Protein AF-A0A453FKG0-F1 (afdb_monomer_lite)

Organism: Aegilops tauschii subsp. strangulata (NCBI:txid200361)

Radius of gyration: 19.41 Å; chains: 1; bounding box: 55×29×34 Å

pLDDT: mean 84.6, std 13.5, range [52.47, 97.81]

Sequence (82 aa):
LPPQDLGHDRFVHFMKHDHGEGFRGVQCFREGCLIFLGVPLDLRNTENLRAAVNTFGKFHHWISDDPYLVRSVIFASFPEDI

Secondary structure (DSSP, 8-state):
-PPEE-STT-EE----GGGSTT---S---SEEEEEEES--TTT-SHHHHHHHHTTTSEEEEE-TT-S-TTEEEEEEE-PPP-

Foldseek 3Di:
DPWDDPDPPDTDDDDDPCGDVVRDPPPDQQKDKDKDFPQPPVQPDDVNVQVVCVVFWGWDDWDSPPPPSRIIITITGGDDDD

Structure (mmCIF, N/CA/C/O backbone):
data_AF-A0A453FKG0-F1
#
_entry.id   AF-A0A453FKG0-F1
#
loop_
_atom_site.group_PDB
_atom_site.id
_atom_site.type_symbol
_atom_site.label_atom_id
_atom_site.label_alt_id
_atom_site.label_comp_id
_atom_site.label_asym_id
_atom_site.label_entity_id
_atom_site.label_seq_id
_atom_site.pdbx_PDB_ins_code
_atom_site.Cartn_x
_atom_site.Cartn_y
_atom_site.Cartn_z
_atom_site.occupancy
_atom_site.B_iso_or_equiv
_atom_site.auth_seq_id
_atom_site.auth_comp_id
_atom_site.auth_asym_id
_atom_site.auth_atom_id
_atom_site.pdbx_PDB_model_num
ATOM 1 N N . LEU A 1 1 ? -30.511 2.822 12.020 1.00 68.56 1 LEU A N 1
ATOM 2 C CA . LEU A 1 1 ? -31.888 3.136 11.550 1.00 68.56 1 LEU A CA 1
ATOM 3 C C . LEU A 1 1 ? -32.825 2.061 12.087 1.00 68.56 1 LEU A C 1
ATOM 5 O O . LEU A 1 1 ? -32.319 0.977 12.340 1.00 68.56 1 LEU A O 1
ATOM 9 N N . PRO A 1 2 ? -34.129 2.308 12.298 1.00 80.69 2 PRO A N 1
ATOM 10 C CA . PRO A 1 2 ? -35.044 1.226 12.669 1.00 80.69 2 PRO A CA 1
ATOM 11 C C . PRO A 1 2 ? -35.025 0.110 11.600 1.00 80.69 2 PRO A C 1
ATOM 13 O O . PRO A 1 2 ? -34.787 0.423 10.427 1.00 80.69 2 PRO A O 1
ATOM 16 N N . PRO A 1 3 ? -35.217 -1.173 11.974 1.00 86.75 3 PRO A N 1
ATOM 17 C CA . PRO A 1 3 ? -35.309 -2.270 11.010 1.00 86.75 3 PRO A CA 1
ATOM 18 C C . PRO A 1 3 ? -36.384 -1.985 9.954 1.00 86.75 3 PRO A C 1
ATOM 20 O O . PRO A 1 3 ? -37.487 -1.564 10.297 1.00 86.75 3 PRO A O 1
ATOM 23 N N . GLN A 1 4 ? -36.060 -2.202 8.680 1.00 89.25 4 GLN A N 1
ATOM 24 C CA . GLN A 1 4 ? -37.027 -2.118 7.588 1.00 89.25 4 GLN A CA 1
ATOM 25 C C . GLN A 1 4 ? -37.579 -3.512 7.293 1.00 89.25 4 GLN A C 1
ATOM 27 O O . GLN A 1 4 ? -36.817 -4.470 7.152 1.00 89.25 4 GLN A O 1
ATOM 32 N N . ASP A 1 5 ? -38.901 -3.615 7.216 1.00 91.50 5 ASP A N 1
ATOM 33 C CA . ASP A 1 5 ? -39.611 -4.857 6.922 1.00 91.50 5 ASP A CA 1
ATOM 34 C C . ASP A 1 5 ? -39.516 -5.200 5.424 1.00 91.50 5 ASP A C 1
ATOM 36 O O . ASP A 1 5 ? -39.778 -4.356 4.563 1.00 91.50 5 ASP A O 1
ATOM 40 N N . LEU A 1 6 ? -39.120 -6.438 5.115 1.00 89.69 6 LEU A N 1
ATOM 41 C CA . LEU A 1 6 ? -39.034 -6.996 3.758 1.00 89.69 6 LEU A CA 1
ATOM 42 C C . LEU A 1 6 ? -40.118 -8.062 3.491 1.00 89.69 6 LEU A C 1
ATOM 44 O O . LEU A 1 6 ? -40.098 -8.730 2.446 1.00 89.69 6 LEU A O 1
ATOM 48 N N . GLY A 1 7 ? -41.044 -8.253 4.433 1.00 87.94 7 GLY A N 1
ATOM 49 C CA . GLY A 1 7 ? -42.096 -9.260 4.407 1.00 87.94 7 GLY A CA 1
ATOM 50 C C . GLY A 1 7 ? -41.588 -10.684 4.653 1.00 87.94 7 GLY A C 1
ATOM 51 O O . GLY A 1 7 ? -40.401 -10.995 4.513 1.00 87.94 7 GLY A O 1
ATOM 52 N N . HIS A 1 8 ? -42.526 -11.586 4.959 1.00 88.94 8 HIS A N 1
ATOM 53 C CA . HIS A 1 8 ? -42.247 -12.982 5.329 1.00 88.94 8 HIS A CA 1
ATOM 54 C C . HIS A 1 8 ? -41.328 -13.110 6.554 1.00 88.94 8 HIS A C 1
ATOM 56 O O . HIS A 1 8 ? -40.415 -13.931 6.543 1.00 88.94 8 HIS A O 1
ATOM 62 N N . ASP A 1 9 ? -41.551 -12.283 7.581 1.00 88.94 9 ASP A N 1
ATOM 63 C CA . ASP A 1 9 ? -40.761 -12.286 8.824 1.00 88.94 9 ASP A CA 1
ATOM 64 C C . ASP A 1 9 ? -39.259 -11.998 8.604 1.00 88.94 9 ASP A C 1
ATOM 66 O O . ASP A 1 9 ? -38.387 -12.432 9.355 1.00 88.94 9 ASP A O 1
ATOM 70 N N . ARG A 1 10 ? -38.931 -11.268 7.528 1.00 89.25 10 ARG A N 1
ATOM 71 C CA . ARG A 1 10 ? -37.564 -10.846 7.201 1.00 89.25 10 ARG A CA 1
ATOM 72 C C . ARG A 1 10 ? -37.430 -9.348 7.386 1.00 89.25 10 ARG A C 1
ATOM 74 O O . ARG A 1 10 ? -38.223 -8.574 6.858 1.00 89.25 10 ARG A O 1
ATOM 81 N N . PHE A 1 11 ? -36.348 -8.950 8.040 1.00 90.25 11 PHE A N 1
ATOM 82 C CA . PHE A 1 11 ? -36.031 -7.554 8.301 1.00 90.25 11 PHE A CA 1
ATOM 83 C C . PHE A 1 11 ? -34.609 -7.251 7.842 1.00 90.25 11 PHE A C 1
ATOM 85 O O . PHE A 1 11 ? -33.716 -8.091 7.966 1.00 90.25 11 PHE A O 1
ATOM 92 N N . VAL A 1 12 ? -34.385 -6.038 7.342 1.00 87.19 12 VAL A N 1
ATOM 93 C CA . VAL A 1 12 ? -33.040 -5.508 7.103 1.00 87.19 12 VAL A CA 1
ATOM 94 C C . VAL A 1 12 ? -32.742 -4.405 8.104 1.00 87.19 12 VAL A C 1
ATOM 96 O O . VAL A 1 12 ? -33.535 -3.486 8.314 1.00 87.19 12 VAL A O 1
ATOM 99 N N . HIS A 1 13 ? -31.580 -4.494 8.739 1.00 82.81 13 HIS A N 1
ATOM 100 C CA . HIS A 1 13 ? -31.093 -3.466 9.640 1.00 82.81 13 HIS A CA 1
ATOM 101 C C . HIS A 1 13 ? -29.863 -2.807 9.026 1.00 82.81 13 HIS A C 1
ATOM 103 O O . HIS A 1 13 ? -28.877 -3.471 8.718 1.00 82.81 13 HIS A O 1
ATOM 109 N N . PHE A 1 14 ? -29.920 -1.490 8.851 1.00 77.25 14 PHE A N 1
ATOM 110 C CA . PHE A 1 14 ? -28.775 -0.709 8.404 1.00 77.25 14 PHE A CA 1
ATOM 111 C C . PHE A 1 14 ? -28.065 -0.146 9.631 1.00 77.25 14 PHE A C 1
ATOM 113 O O . PHE A 1 14 ? -28.542 0.804 10.269 1.00 77.25 14 PHE A O 1
ATOM 120 N N . MET A 1 15 ? -26.930 -0.757 9.957 1.00 74.31 15 MET A N 1
ATOM 121 C CA . MET A 1 15 ? -25.974 -0.233 10.925 1.00 74.31 15 MET A CA 1
ATOM 122 C C . MET A 1 15 ? -24.914 0.553 10.173 1.00 74.31 15 MET A C 1
ATOM 124 O O . MET A 1 15 ? -24.458 0.135 9.108 1.00 74.31 15 MET A O 1
ATOM 128 N N . LYS A 1 16 ? -24.517 1.701 10.722 1.00 70.00 16 LYS A N 1
ATOM 129 C CA . LYS A 1 16 ? -23.310 2.350 10.230 1.00 70.00 16 LYS A CA 1
ATOM 130 C C . LYS A 1 16 ? -22.115 1.447 10.550 1.00 70.00 16 LYS A C 1
ATOM 132 O O . LYS A 1 16 ? -22.103 0.770 11.578 1.00 70.00 16 LYS A O 1
ATOM 137 N N . HIS A 1 17 ? -21.124 1.438 9.666 1.00 64.44 17 HIS A N 1
ATOM 138 C CA . HIS A 1 17 ? -19.943 0.580 9.790 1.00 64.44 17 HIS A CA 1
ATOM 139 C C . HIS A 1 17 ? -19.146 0.833 11.089 1.00 64.44 17 HIS A C 1
ATOM 141 O O . HIS A 1 17 ? -18.487 -0.061 11.606 1.00 64.44 17 HIS A O 1
ATOM 147 N N . ASP A 1 18 ? -19.255 2.037 11.649 1.00 67.06 18 ASP A N 1
ATOM 148 C CA . ASP A 1 18 ? -18.672 2.484 12.918 1.00 67.06 18 ASP A CA 1
ATOM 149 C C . ASP A 1 18 ? -19.535 2.162 14.159 1.00 67.06 18 ASP A C 1
ATOM 151 O O . ASP A 1 18 ? -19.214 2.597 15.255 1.00 67.06 18 ASP A O 1
ATOM 155 N N . HIS A 1 19 ? -20.640 1.425 14.021 1.00 69.94 19 HIS A N 1
ATOM 156 C CA . HIS A 1 19 ? -21.554 1.116 15.133 1.00 69.94 19 HIS A CA 1
ATOM 157 C C . HIS A 1 19 ? -22.027 -0.350 15.156 1.00 69.94 19 HIS A C 1
ATOM 159 O O . HIS A 1 19 ? -23.009 -0.671 15.824 1.00 69.94 19 HIS A O 1
ATOM 165 N N . GLY A 1 20 ? -21.371 -1.246 14.411 1.00 68.94 20 GLY A N 1
ATOM 166 C CA . GLY A 1 20 ? -21.693 -2.678 14.411 1.00 68.94 20 GLY A CA 1
ATOM 167 C C . GLY A 1 20 ? -21.205 -3.415 15.664 1.00 68.94 20 GLY A C 1
ATOM 168 O O . GLY A 1 20 ? -20.316 -2.941 16.376 1.00 68.94 20 GLY A O 1
ATOM 169 N N . GLU A 1 21 ? -21.746 -4.610 15.921 1.00 59.03 21 GLU A N 1
ATOM 170 C CA . GLU A 1 21 ? -21.190 -5.507 16.942 1.00 59.03 21 GLU A CA 1
ATOM 171 C C . GLU A 1 21 ? -19.716 -5.811 16.632 1.00 59.03 21 GLU A C 1
ATOM 173 O O . GLU A 1 21 ? -19.367 -6.229 15.530 1.00 59.03 21 GLU A O 1
ATOM 178 N N . GLY A 1 22 ? -18.835 -5.557 17.603 1.00 59.00 22 GLY A N 1
ATOM 179 C CA . GLY A 1 22 ? -17.385 -5.644 17.415 1.00 59.00 22 GLY A CA 1
ATOM 180 C C . GLY A 1 22 ? -16.707 -4.331 17.011 1.00 59.00 22 GLY A C 1
ATOM 181 O O . GLY A 1 22 ? -15.481 -4.324 16.870 1.00 59.00 22 GLY A O 1
ATOM 182 N N . PHE A 1 23 ? -17.445 -3.218 16.890 1.00 54.28 23 PHE A N 1
ATOM 183 C CA . PHE A 1 23 ? -16.838 -1.895 16.755 1.00 54.28 23 PHE A CA 1
ATOM 184 C C . PHE A 1 23 ? -15.932 -1.611 17.956 1.00 54.28 23 PHE A C 1
ATOM 186 O O . PHE A 1 23 ? -16.376 -1.485 19.099 1.00 54.28 23 PHE A O 1
ATOM 193 N N . ARG A 1 24 ? -14.632 -1.505 17.689 1.00 57.22 24 ARG A N 1
ATOM 194 C CA . ARG A 1 24 ? -13.660 -0.990 18.645 1.00 57.22 24 ARG A CA 1
ATOM 195 C C . ARG A 1 24 ? -13.395 0.455 18.256 1.00 57.22 24 ARG A C 1
ATOM 197 O O . ARG A 1 24 ? -12.578 0.700 17.382 1.00 57.22 24 ARG A O 1
ATOM 204 N N . GLY A 1 25 ? -14.015 1.402 18.958 1.00 53.38 25 GLY A N 1
ATOM 205 C CA . GLY A 1 25 ? -13.634 2.824 18.924 1.00 53.38 25 GLY A CA 1
ATOM 206 C C . GLY A 1 25 ? -12.258 3.099 19.548 1.00 53.38 25 GLY A C 1
ATOM 207 O O . GLY A 1 25 ? -11.947 4.223 19.922 1.00 53.38 25 GLY A O 1
ATOM 208 N N . VAL A 1 26 ? -11.441 2.059 19.721 1.00 55.06 26 VAL A N 1
ATOM 209 C CA . VAL A 1 26 ? -10.045 2.210 20.091 1.00 55.06 26 VAL A CA 1
ATOM 210 C C . VAL A 1 26 ? -9.3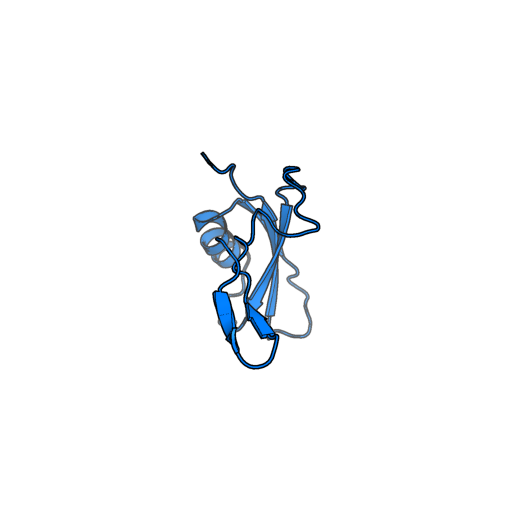45 2.651 18.820 1.00 55.06 26 VAL A C 1
ATOM 212 O O . VAL A 1 26 ? -9.420 1.939 17.818 1.00 55.06 26 VAL A O 1
ATOM 215 N N . GLN A 1 27 ? -8.661 3.795 18.871 1.00 53.91 27 GLN A N 1
ATOM 216 C CA . GLN A 1 27 ? -7.597 4.125 17.928 1.00 53.91 27 GLN A CA 1
ATOM 217 C C . GLN A 1 27 ? -6.580 2.974 17.958 1.00 53.91 27 GLN A C 1
ATOM 219 O O . GLN A 1 27 ? -5.628 2.954 18.735 1.00 53.91 27 GLN A O 1
ATOM 224 N N . CYS A 1 28 ? -6.854 1.942 17.165 1.00 55.78 28 CYS A N 1
ATOM 225 C CA . CYS A 1 28 ? -5.924 0.887 16.829 1.00 55.78 28 CYS A CA 1
ATOM 226 C C . CYS A 1 28 ? -4.662 1.553 16.280 1.00 55.78 28 CYS A C 1
ATOM 228 O O . CYS A 1 28 ? -4.745 2.659 15.736 1.00 55.78 28 CYS A O 1
ATOM 230 N N . PHE A 1 29 ? -3.512 0.888 16.438 1.00 60.31 29 PHE A N 1
ATOM 231 C CA . PHE A 1 29 ? -2.251 1.296 15.829 1.00 60.31 29 PHE A CA 1
ATOM 232 C C . PHE A 1 29 ? -2.525 1.903 14.456 1.00 60.31 29 PHE A C 1
ATOM 234 O O . PHE A 1 29 ? -3.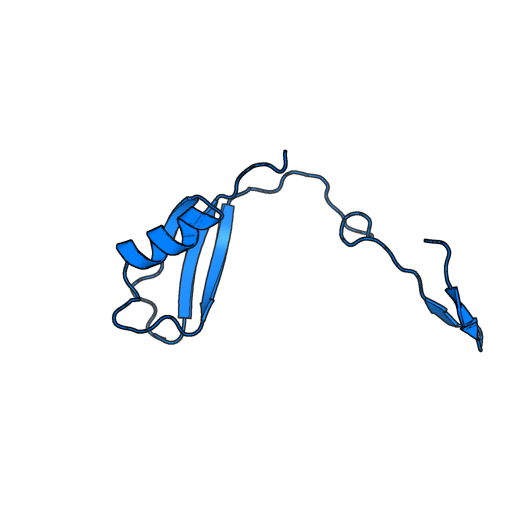007 1.225 13.551 1.00 60.31 29 PHE A O 1
ATOM 241 N N . ARG A 1 30 ? -2.248 3.202 14.307 1.00 76.31 30 ARG A N 1
ATOM 242 C CA . ARG A 1 30 ? -2.444 3.913 13.039 1.00 76.31 30 ARG A CA 1
ATOM 243 C C . ARG A 1 30 ? -1.390 3.527 12.018 1.00 76.31 30 ARG A C 1
ATOM 245 O O . ARG A 1 30 ? -1.156 4.283 11.093 1.00 76.31 30 ARG A O 1
ATOM 252 N N . GLU A 1 31 ? -0.745 2.388 12.216 1.00 88.00 31 GLU A N 1
ATOM 253 C CA . GLU A 1 31 ? 0.223 1.768 11.341 1.00 88.00 31 GLU A CA 1
ATOM 254 C C . GLU A 1 31 ? -0.458 0.567 10.696 1.00 88.00 31 GLU A C 1
ATOM 256 O O . GLU A 1 31 ? -1.112 -0.233 11.365 1.00 88.00 31 GLU A O 1
ATOM 261 N N . GLY A 1 32 ? -0.332 0.454 9.384 1.00 89.75 32 GLY A N 1
ATOM 262 C CA . GLY A 1 32 ? -0.991 -0.587 8.619 1.00 89.75 32 GLY A CA 1
ATOM 263 C C . GLY A 1 32 ? -0.164 -1.025 7.428 1.00 89.75 32 GLY A C 1
ATOM 264 O O . GLY A 1 32 ? 0.804 -0.377 7.021 1.00 89.75 32 GLY A O 1
ATOM 265 N N . CYS A 1 33 ? -0.581 -2.156 6.872 1.00 93.00 33 CYS A N 1
ATOM 266 C CA . CYS A 1 33 ? -0.029 -2.702 5.650 1.00 93.00 33 CYS A CA 1
ATOM 267 C C . CYS A 1 33 ? -0.972 -2.393 4.481 1.00 93.00 33 CYS A C 1
ATOM 269 O O . CYS A 1 33 ? -2.171 -2.660 4.550 1.00 93.00 33 CYS A O 1
ATOM 271 N N . LEU A 1 34 ? -0.423 -1.828 3.411 1.00 93.62 34 LEU A N 1
ATOM 272 C CA . LEU A 1 34 ? -1.098 -1.511 2.160 1.00 93.62 34 LEU A CA 1
ATOM 273 C C . LEU A 1 34 ? -0.594 -2.454 1.070 1.00 93.62 34 LEU A C 1
ATOM 275 O O . LEU A 1 34 ? 0.598 -2.752 0.998 1.00 93.62 34 LEU A O 1
ATOM 279 N N . ILE A 1 35 ? -1.489 -2.875 0.181 1.00 95.31 35 ILE A N 1
ATOM 280 C CA . ILE A 1 35 ? -1.128 -3.625 -1.022 1.00 95.31 35 ILE A CA 1
ATOM 281 C C . ILE A 1 35 ? -1.513 -2.776 -2.224 1.00 95.31 35 ILE A C 1
ATOM 283 O O . ILE A 1 35 ? -2.696 -2.594 -2.507 1.00 95.31 35 ILE A O 1
ATOM 287 N N . PHE A 1 36 ? -0.518 -2.263 -2.942 1.00 94.25 36 PHE A N 1
ATOM 288 C CA . PHE A 1 36 ? -0.754 -1.650 -4.244 1.00 94.25 36 PHE A CA 1
ATOM 289 C C . PHE A 1 36 ? -0.691 -2.729 -5.318 1.00 94.25 36 PHE A C 1
ATOM 291 O O . PHE A 1 36 ? 0.281 -3.482 -5.404 1.00 94.25 36 PHE A O 1
ATOM 298 N N . LEU A 1 37 ? -1.737 -2.796 -6.133 1.00 92.62 37 LEU A N 1
ATOM 299 C CA . LEU A 1 37 ? -1.850 -3.718 -7.256 1.00 92.62 37 LEU A CA 1
ATOM 300 C C . LEU A 1 37 ? -1.640 -2.945 -8.557 1.00 92.62 37 LEU A C 1
ATOM 302 O O . LEU A 1 37 ? -2.150 -1.838 -8.703 1.00 92.62 37 LEU A O 1
ATOM 306 N N . GLY A 1 38 ? -0.896 -3.529 -9.497 1.00 88.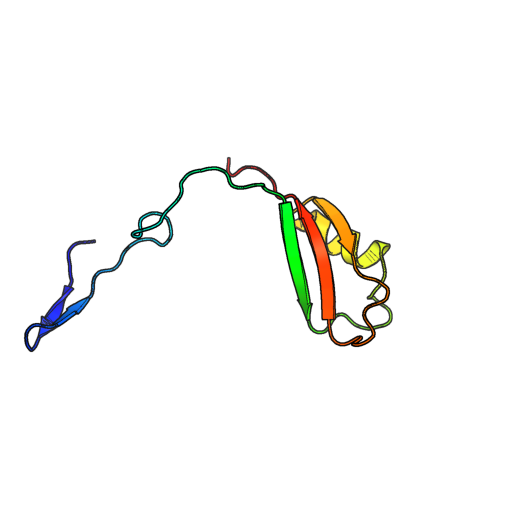75 38 GLY A N 1
ATOM 307 C CA . GLY A 1 38 ? -0.723 -2.942 -10.829 1.00 88.75 38 GLY A CA 1
ATOM 308 C C . GLY A 1 38 ? 0.141 -1.678 -10.878 1.00 88.75 38 GLY A C 1
ATOM 309 O O . GLY A 1 38 ? -0.011 -0.885 -11.803 1.00 88.75 38 GLY A O 1
ATOM 310 N N . VAL A 1 39 ? 1.048 -1.478 -9.914 1.00 92.12 39 VAL A N 1
ATOM 311 C CA . VAL A 1 39 ? 2.073 -0.424 -10.016 1.00 92.12 39 VAL A CA 1
ATOM 312 C C . VAL A 1 39 ? 2.984 -0.749 -11.208 1.00 92.12 39 VAL A C 1
ATOM 314 O O . VAL A 1 39 ? 3.561 -1.840 -11.217 1.00 92.12 39 VAL A O 1
ATOM 317 N N . PRO A 1 40 ? 3.139 0.153 -12.196 1.00 92.62 40 PRO A N 1
ATOM 318 C CA . PRO A 1 40 ? 4.079 -0.046 -13.298 1.00 92.62 40 PRO A CA 1
ATOM 319 C C . PRO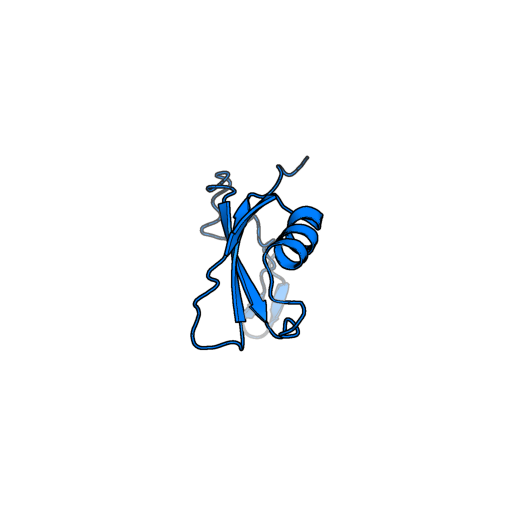 A 1 40 ? 5.494 -0.341 -12.781 1.00 92.62 40 PRO A C 1
ATOM 321 O O . PRO A 1 40 ? 5.926 0.254 -11.794 1.00 92.62 40 PRO A O 1
ATOM 324 N N . LEU A 1 41 ? 6.214 -1.279 -13.410 1.00 91.31 41 LEU A N 1
ATOM 325 C CA . LEU A 1 41 ? 7.503 -1.773 -12.894 1.00 91.31 41 LEU A CA 1
ATOM 326 C C . LEU A 1 41 ? 8.571 -0.675 -12.781 1.00 91.31 41 LEU A C 1
ATOM 328 O O . LEU A 1 41 ? 9.377 -0.696 -11.857 1.00 91.31 41 LEU A O 1
ATOM 332 N N . ASP A 1 42 ? 8.550 0.296 -13.688 1.00 93.81 42 ASP A N 1
ATOM 333 C CA . ASP A 1 42 ? 9.388 1.498 -13.681 1.00 93.81 42 ASP A CA 1
ATOM 334 C C . ASP A 1 42 ? 9.051 2.448 -12.519 1.00 93.81 42 ASP A C 1
ATOM 336 O O . ASP A 1 42 ? 9.934 3.108 -11.963 1.00 93.81 42 ASP A O 1
ATOM 340 N N . LEU A 1 43 ? 7.784 2.474 -12.099 1.00 94.38 43 LEU A N 1
ATOM 341 C CA . LEU A 1 43 ? 7.310 3.266 -10.966 1.00 94.38 43 LEU A CA 1
ATOM 342 C C . LEU A 1 43 ? 7.374 2.520 -9.627 1.00 94.38 43 LEU A C 1
ATOM 344 O O . LEU A 1 43 ? 7.176 3.132 -8.577 1.00 94.38 43 LEU A O 1
ATOM 348 N N . ARG A 1 44 ? 7.682 1.220 -9.628 1.00 93.56 44 ARG A N 1
ATOM 349 C CA . ARG A 1 44 ? 7.794 0.377 -8.430 1.00 93.56 44 ARG A CA 1
ATOM 350 C C . ARG A 1 44 ? 9.137 0.588 -7.719 1.00 93.56 44 ARG A C 1
ATOM 352 O O . ARG A 1 44 ? 9.960 -0.317 -7.617 1.00 93.56 44 ARG A O 1
ATOM 359 N N . ASN A 1 45 ? 9.353 1.803 -7.223 1.00 94.88 45 ASN A N 1
ATOM 360 C CA . ASN A 1 45 ? 10.537 2.200 -6.464 1.00 94.88 45 ASN A CA 1
ATOM 361 C C . ASN A 1 45 ? 10.163 3.006 -5.213 1.00 94.88 45 ASN A C 1
ATOM 363 O O . ASN A 1 45 ? 9.024 3.444 -5.035 1.00 94.88 45 ASN A O 1
ATOM 367 N N . THR A 1 46 ? 11.136 3.184 -4.325 1.00 97.19 46 THR A N 1
ATOM 368 C CA . THR A 1 46 ? 10.920 3.789 -3.011 1.00 97.19 46 THR A CA 1
ATOM 369 C C . THR A 1 46 ? 10.412 5.230 -3.110 1.00 97.19 46 THR A C 1
ATOM 371 O O . THR A 1 46 ? 9.524 5.611 -2.349 1.00 97.19 46 THR A O 1
ATOM 374 N N . GLU A 1 47 ? 10.941 6.037 -4.028 1.00 97.81 47 GLU A N 1
ATOM 375 C CA . GLU A 1 47 ? 10.561 7.440 -4.213 1.00 97.81 47 GLU A CA 1
ATOM 376 C C . GLU A 1 47 ? 9.093 7.573 -4.619 1.00 97.81 47 GLU A C 1
ATOM 378 O O . GLU A 1 47 ? 8.339 8.305 -3.976 1.00 97.81 47 GLU A O 1
ATOM 383 N N . ASN A 1 48 ? 8.675 6.818 -5.633 1.00 97.44 48 ASN A N 1
ATOM 384 C CA . ASN A 1 48 ? 7.320 6.872 -6.171 1.00 97.44 48 ASN A CA 1
ATOM 385 C C . ASN A 1 48 ? 6.286 6.297 -5.196 1.00 97.44 48 ASN A C 1
ATOM 387 O O . ASN A 1 48 ? 5.233 6.902 -4.984 1.00 97.44 48 ASN A O 1
ATOM 391 N N . LEU A 1 49 ? 6.588 5.166 -4.549 1.00 96.81 49 LEU A N 1
ATOM 392 C CA . LEU A 1 49 ? 5.688 4.573 -3.555 1.00 96.81 49 LEU A CA 1
ATOM 393 C C . LEU A 1 49 ? 5.538 5.475 -2.326 1.00 96.81 49 LEU A C 1
ATOM 395 O O . LEU A 1 49 ? 4.426 5.659 -1.830 1.00 96.81 49 LEU A O 1
ATOM 399 N N . ARG A 1 50 ? 6.634 6.098 -1.871 1.00 97.75 50 ARG A N 1
ATOM 400 C CA . ARG A 1 50 ? 6.595 7.105 -0.805 1.00 97.75 50 ARG A CA 1
ATOM 401 C C . ARG A 1 50 ? 5.737 8.298 -1.204 1.00 97.75 50 ARG A C 1
ATOM 403 O O . ARG A 1 50 ? 4.909 8.722 -0.404 1.00 97.75 50 ARG A O 1
ATOM 410 N N . ALA A 1 51 ? 5.931 8.834 -2.408 1.00 97.56 51 ALA A N 1
ATOM 411 C CA . ALA A 1 51 ? 5.165 9.976 -2.894 1.00 97.56 51 ALA A CA 1
ATOM 412 C C . ALA A 1 51 ? 3.661 9.672 -2.916 1.00 97.56 51 ALA A C 1
ATOM 414 O O . ALA A 1 51 ? 2.878 10.474 -2.414 1.00 97.56 51 ALA A O 1
ATOM 415 N N . ALA A 1 52 ? 3.268 8.493 -3.406 1.00 96.12 52 ALA A N 1
ATOM 416 C CA . ALA A 1 52 ? 1.875 8.061 -3.424 1.00 96.12 52 ALA A CA 1
ATOM 417 C C . ALA A 1 52 ? 1.288 7.925 -2.010 1.00 96.12 52 ALA A C 1
ATOM 419 O O . ALA A 1 52 ? 0.235 8.487 -1.720 1.00 96.12 52 ALA A O 1
ATOM 420 N N . VAL A 1 53 ? 1.978 7.227 -1.106 1.00 96.19 53 VAL A N 1
ATOM 421 C CA . VAL A 1 53 ? 1.498 6.990 0.267 1.00 96.19 53 VAL A CA 1
ATOM 422 C C . VAL A 1 53 ? 1.417 8.282 1.070 1.00 96.19 53 VAL A C 1
ATOM 424 O O . VAL A 1 53 ? 0.476 8.469 1.836 1.00 96.19 53 VAL A O 1
ATOM 427 N N . ASN A 1 54 ? 2.355 9.206 0.864 1.00 94.81 54 ASN A N 1
ATOM 428 C CA . ASN A 1 54 ? 2.377 10.481 1.575 1.00 94.81 54 ASN A CA 1
ATOM 429 C C . ASN A 1 54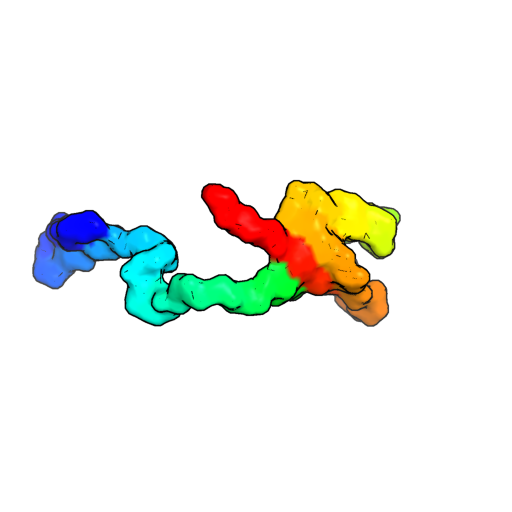 ? 1.191 11.405 1.237 1.00 94.81 54 ASN A C 1
ATOM 431 O O . ASN A 1 54 ? 1.014 12.422 1.902 1.00 94.81 54 ASN A O 1
ATOM 435 N N . THR A 1 55 ? 0.366 11.065 0.239 1.00 93.94 55 THR A N 1
ATOM 436 C CA . THR A 1 55 ? -0.881 11.795 -0.043 1.00 93.94 55 THR A CA 1
ATOM 437 C C . THR A 1 55 ? -1.994 11.507 0.968 1.00 93.94 55 THR A C 1
ATOM 439 O O . THR A 1 55 ? -2.888 12.333 1.129 1.00 93.94 55 THR A O 1
ATOM 442 N N . PHE A 1 56 ? -1.943 10.367 1.665 1.00 90.62 56 PHE A N 1
ATOM 443 C CA . PHE A 1 56 ? -2.980 9.941 2.617 1.00 90.62 56 PHE A CA 1
ATOM 444 C C . PHE A 1 56 ? -2.423 9.338 3.921 1.00 90.62 56 PHE A C 1
ATOM 446 O O . PHE A 1 56 ? -3.184 8.961 4.810 1.00 90.62 56 PHE A O 1
ATOM 453 N N . GLY A 1 57 ? -1.103 9.243 4.063 1.00 92.19 57 GLY A N 1
ATOM 454 C CA . GLY A 1 57 ? -0.432 8.688 5.233 1.00 92.19 57 GLY A CA 1
ATOM 455 C C . GLY A 1 57 ? 1.040 9.090 5.301 1.00 92.19 57 GLY A C 1
ATOM 456 O O . GLY A 1 57 ? 1.466 10.073 4.707 1.00 92.19 57 GLY A O 1
ATOM 457 N N . LYS A 1 58 ? 1.835 8.329 6.044 1.00 94.81 58 LYS A N 1
ATOM 458 C CA . LYS A 1 58 ? 3.282 8.476 6.180 1.00 94.81 58 LYS A CA 1
ATOM 459 C C . LYS A 1 58 ? 3.928 7.144 5.849 1.00 94.81 58 LYS A C 1
ATOM 461 O O . LYS A 1 58 ? 3.769 6.171 6.580 1.00 94.81 58 LYS A O 1
ATOM 466 N N . PHE A 1 59 ? 4.675 7.113 4.757 1.00 96.44 59 PHE A N 1
ATOM 467 C CA . PHE A 1 59 ? 5.419 5.936 4.328 1.00 96.44 59 PHE A CA 1
ATOM 468 C C . PHE A 1 59 ? 6.524 5.557 5.326 1.00 96.44 59 PHE A C 1
ATOM 470 O O . PHE A 1 59 ? 7.273 6.429 5.777 1.00 96.44 59 PHE A O 1
ATOM 477 N N . HIS A 1 60 ? 6.677 4.264 5.621 1.00 96.31 60 HIS A N 1
ATOM 478 C CA . HIS A 1 60 ? 7.800 3.743 6.410 1.00 96.31 60 HIS A CA 1
ATOM 479 C C . HIS A 1 60 ? 8.778 2.968 5.530 1.00 96.31 60 HIS A C 1
ATOM 481 O O . HIS A 1 60 ? 9.932 3.366 5.384 1.00 96.31 60 HIS A O 1
ATOM 487 N N . HIS A 1 61 ? 8.310 1.869 4.940 1.00 96.94 61 HIS A N 1
ATOM 488 C CA . HIS A 1 61 ? 9.090 0.994 4.067 1.00 96.94 61 HIS A CA 1
ATOM 489 C C . HIS A 1 61 ? 8.163 0.126 3.206 1.00 96.94 61 HIS A C 1
ATOM 491 O O . HIS A 1 61 ? 6.942 0.138 3.366 1.00 96.94 61 HIS A O 1
ATOM 497 N N . TRP A 1 62 ? 8.745 -0.635 2.283 1.00 96.44 62 TRP A N 1
ATOM 498 C CA . TRP A 1 62 ? 8.031 -1.584 1.434 1.00 96.44 62 TRP A CA 1
ATOM 499 C C . TRP A 1 62 ? 8.896 -2.817 1.171 1.00 96.44 62 TRP A C 1
ATOM 501 O O . TRP A 1 62 ? 10.114 -2.771 1.348 1.00 96.44 62 TRP A O 1
ATOM 511 N N . ILE A 1 63 ? 8.268 -3.917 0.762 1.00 94.88 63 ILE A N 1
ATOM 512 C CA . ILE A 1 63 ? 8.972 -5.157 0.419 1.00 94.88 63 ILE A CA 1
ATOM 513 C C . ILE A 1 63 ? 9.475 -5.051 -1.025 1.00 94.88 63 ILE A C 1
ATOM 515 O O . ILE A 1 63 ? 8.743 -5.366 -1.965 1.00 94.88 63 ILE A O 1
ATOM 519 N N . SER A 1 64 ? 10.718 -4.595 -1.202 1.00 91.88 64 SER A N 1
ATOM 520 C CA . SER A 1 64 ? 11.352 -4.482 -2.525 1.00 91.88 64 SER A CA 1
ATOM 521 C C . SER A 1 64 ? 11.564 -5.836 -3.191 1.00 91.88 64 SER A C 1
ATOM 523 O O . SER A 1 64 ? 11.371 -5.976 -4.400 1.00 91.88 64 SER A O 1
ATOM 525 N N . ASP A 1 65 ? 11.887 -6.838 -2.377 1.00 90.19 65 ASP A N 1
ATOM 526 C CA . ASP A 1 65 ? 12.344 -8.150 -2.827 1.00 90.19 65 ASP A CA 1
ATOM 527 C C . ASP A 1 65 ? 11.182 -9.140 -3.018 1.00 90.19 65 ASP A C 1
ATOM 529 O O . ASP A 1 65 ? 11.396 -10.350 -3.032 1.00 90.19 65 ASP A O 1
ATOM 533 N N . ASP A 1 66 ? 9.937 -8.651 -3.143 1.00 84.50 66 ASP A N 1
ATOM 534 C CA . ASP A 1 66 ? 8.792 -9.520 -3.439 1.00 84.50 66 ASP A CA 1
ATOM 535 C C . ASP A 1 66 ? 9.011 -10.170 -4.820 1.00 84.50 66 ASP A C 1
ATOM 537 O O . ASP A 1 66 ? 9.025 -9.451 -5.830 1.00 84.50 66 ASP A O 1
ATOM 541 N N . PRO A 1 67 ? 9.176 -11.509 -4.885 1.00 84.31 67 PRO A N 1
ATOM 542 C CA . PRO A 1 67 ? 9.447 -12.214 -6.136 1.00 84.31 67 PRO A CA 1
ATOM 543 C C . PRO A 1 67 ? 8.271 -12.116 -7.112 1.00 84.31 67 PRO A C 1
ATOM 545 O O . PRO A 1 67 ? 8.442 -12.262 -8.323 1.00 84.31 67 PRO A O 1
ATOM 548 N N . TYR A 1 68 ? 7.072 -11.845 -6.597 1.00 78.25 68 TYR A N 1
ATOM 549 C CA . TYR A 1 68 ? 5.876 -11.641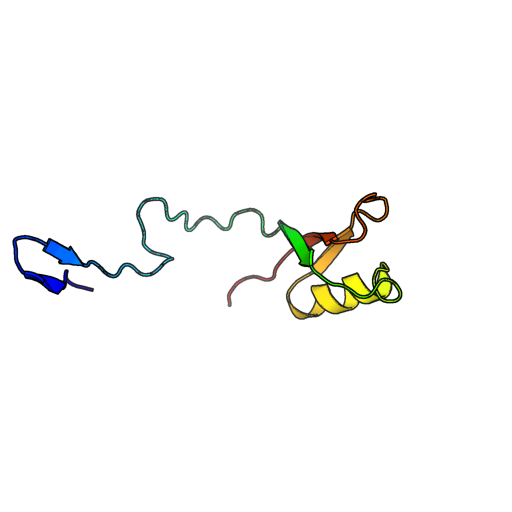 -7.388 1.00 78.25 68 TYR A CA 1
ATOM 550 C C . TYR A 1 68 ? 5.707 -10.136 -7.608 1.00 78.25 68 TYR A C 1
ATOM 552 O O . TYR A 1 68 ? 5.002 -9.448 -6.872 1.00 78.25 68 TYR A O 1
ATOM 560 N N . LEU A 1 69 ? 6.328 -9.620 -8.674 1.00 83.12 69 LEU A N 1
ATOM 561 C CA . LEU A 1 69 ? 6.291 -8.205 -9.096 1.00 83.12 69 LEU A CA 1
ATOM 562 C C . LEU A 1 69 ? 4.881 -7.673 -9.457 1.00 83.12 69 LEU A C 1
ATOM 564 O O . LEU A 1 69 ? 4.739 -6.605 -10.042 1.00 83.12 69 LEU A O 1
ATOM 568 N N . VAL A 1 70 ? 3.830 -8.421 -9.124 1.00 85.44 70 VAL A N 1
ATOM 569 C CA . VAL A 1 70 ? 2.412 -8.107 -9.344 1.00 85.44 70 VAL A CA 1
ATOM 570 C C . VAL A 1 70 ? 1.844 -7.161 -8.285 1.00 85.44 70 VAL A C 1
ATOM 572 O O . VAL A 1 70 ? 0.784 -6.564 -8.488 1.00 85.44 70 VAL A O 1
ATOM 575 N N . ARG A 1 71 ? 2.529 -7.036 -7.143 1.00 92.12 71 ARG A N 1
ATOM 576 C CA . ARG A 1 71 ? 2.093 -6.223 -6.008 1.00 92.12 71 ARG A CA 1
ATOM 577 C C . ARG A 1 71 ? 3.256 -5.507 -5.332 1.00 92.12 71 ARG A C 1
ATOM 579 O O . ARG A 1 71 ? 4.413 -5.928 -5.412 1.00 92.12 71 ARG A O 1
ATOM 586 N N . SER A 1 72 ? 2.920 -4.443 -4.619 1.00 94.75 72 SER A N 1
ATOM 587 C CA . SER A 1 72 ? 3.830 -3.744 -3.715 1.00 94.75 72 SER A CA 1
ATOM 588 C C . SER A 1 72 ? 3.208 -3.713 -2.330 1.00 94.75 72 SER A C 1
ATOM 590 O O . SER A 1 72 ? 2.164 -3.094 -2.128 1.00 94.75 72 SER A O 1
ATOM 592 N N . VAL A 1 73 ? 3.843 -4.413 -1.392 1.00 95.31 73 VAL A N 1
ATOM 593 C CA . VAL A 1 73 ? 3.432 -4.454 0.013 1.00 95.31 73 VAL A CA 1
ATOM 594 C C . VAL A 1 73 ? 4.157 -3.338 0.753 1.00 95.31 73 VAL A C 1
ATOM 596 O O . VAL A 1 73 ? 5.388 -3.299 0.762 1.00 95.31 73 VAL A O 1
ATOM 599 N N . ILE A 1 74 ? 3.400 -2.416 1.336 1.00 96.31 74 ILE A N 1
ATOM 600 C CA . ILE A 1 74 ? 3.899 -1.162 1.903 1.00 96.31 74 ILE A CA 1
ATOM 601 C C . ILE A 1 74 ? 3.435 -1.041 3.350 1.00 96.31 74 ILE A C 1
ATOM 603 O O . ILE A 1 74 ? 2.297 -1.371 3.669 1.00 96.31 74 ILE A O 1
ATOM 607 N N . PHE A 1 75 ? 4.296 -0.523 4.214 1.00 96.00 75 PHE A N 1
ATOM 608 C CA . PHE A 1 75 ? 3.983 -0.218 5.604 1.00 96.00 75 PHE A CA 1
ATOM 609 C C . PHE A 1 75 ? 3.943 1.295 5.783 1.00 96.00 75 PHE A C 1
ATOM 611 O O . PHE A 1 75 ? 4.851 2.012 5.342 1.00 96.00 75 PHE A O 1
ATOM 618 N N . ALA A 1 76 ? 2.865 1.784 6.383 1.00 95.94 76 ALA A N 1
ATOM 619 C CA . ALA A 1 76 ? 2.605 3.208 6.520 1.00 95.94 76 ALA A CA 1
ATOM 620 C C . ALA A 1 76 ? 1.836 3.512 7.800 1.00 95.94 76 ALA A C 1
ATOM 622 O O . ALA A 1 76 ? 1.194 2.623 8.358 1.00 95.94 76 ALA A O 1
ATOM 623 N N . SER A 1 77 ? 1.855 4.779 8.215 1.00 93.38 77 SER A N 1
ATOM 624 C CA . SER A 1 77 ? 0.964 5.289 9.253 1.00 93.38 77 SER A CA 1
ATOM 625 C C . SER A 1 77 ? -0.022 6.345 8.751 1.00 93.38 77 SER A C 1
ATOM 627 O O . SER A 1 77 ? 0.230 6.985 7.738 1.00 93.38 77 SER A O 1
ATOM 629 N N . PHE A 1 78 ? -1.148 6.545 9.434 1.00 88.62 78 PHE A N 1
ATOM 630 C CA . PHE A 1 78 ? -2.243 7.423 8.993 1.00 88.62 78 PHE A CA 1
ATOM 631 C C . PHE A 1 78 ? -2.460 8.595 9.973 1.00 88.62 78 PHE A C 1
ATOM 633 O O . PHE A 1 78 ? -2.067 8.489 11.139 1.00 88.62 78 PHE A O 1
ATOM 640 N N . PRO A 1 79 ? -3.013 9.744 9.545 1.00 81.75 79 PRO A N 1
ATOM 641 C CA . PRO A 1 79 ? -3.339 10.877 10.430 1.00 81.75 79 PRO A CA 1
ATOM 642 C C . PRO A 1 79 ? -4.550 10.595 11.345 1.00 81.75 79 PRO A C 1
ATOM 644 O O . PRO A 1 79 ? -5.210 9.574 11.182 1.00 81.75 79 PRO A O 1
ATOM 647 N N . GLU A 1 80 ? -4.787 11.448 12.355 1.00 75.31 80 GLU A N 1
ATOM 648 C CA . GLU A 1 80 ? -6.032 11.408 13.149 1.00 75.31 80 GLU A CA 1
ATOM 649 C C . GLU A 1 80 ? -7.185 11.939 12.319 1.00 75.31 80 GLU A C 1
ATOM 651 O O . GLU A 1 80 ? -7.000 12.900 11.571 1.00 75.31 80 GLU A O 1
ATOM 656 N N . ASP A 1 81 ? -8.362 11.339 12.490 1.00 67.25 81 ASP A N 1
ATOM 657 C CA . ASP A 1 81 ? -9.605 12.000 12.113 1.00 67.25 81 ASP A CA 1
ATOM 658 C C . ASP A 1 81 ? -9.738 13.270 12.979 1.00 67.25 81 ASP A C 1
ATOM 660 O O . ASP A 1 81 ? -9.602 13.193 14.203 1.00 67.25 81 ASP A O 1
ATOM 664 N N . ILE A 1 82 ? -9.924 14.433 12.337 1.00 52.47 82 ILE A N 1
ATOM 665 C CA . ILE A 1 82 ? -10.160 15.735 12.996 1.00 52.47 82 ILE A CA 1
ATOM 666 C C . ILE A 1 82 ? -11.628 15.839 13.405 1.00 52.47 82 ILE A C 1
ATOM 668 O O . ILE A 1 82 ? -12.487 15.534 12.545 1.00 52.47 82 ILE A O 1
#